Protein AF-A0A0G4FUE5-F1 (afdb_monomer)

Mean predicted aligned error: 7.8 Å

Solvent-accessible surface area (backbone atoms only — not comparable to full-atom values): 6594 Å² total; per-residue (Å²): 110,71,65,61,54,50,49,45,53,50,20,60,74,69,77,43,82,70,54,63,92,77,33,69,71,50,48,51,53,52,52,54,50,52,55,46,64,69,45,47,60,56,51,49,52,49,53,50,48,24,49,74,70,68,47,37,86,41,69,64,51,40,52,36,54,52,48,36,54,50,32,51,54,48,38,54,52,48,41,73,73,72,50,78,66,90,89,52,84,50,64,73,56,47,64,31,53,55,59,38,53,52,29,54,50,53,44,46,66,61,40,56,75,71,76,110

Foldseek 3Di:
DVVVVVQCVVCVVVVHDRDLVPDLVSVLVVVLVVVCVVCVVLLVVLCVLCVVLVNCPPPLNVVLSVLLVVLNVQLNVCCVPVNDDPPDDPVSNCVSVVVNVVSSVSSCVVNVVSVD

InterPro domains:
  IPR001129 Membrane-associated, eicosanoid/glutathione metabolism (MAPEG) protein [PF01124] (15-82)
  IPR023352 Membrane associated eicosanoid/glutathione metabolism-like domain superfamily [G3DSA:1.20.120.550] (1-116)
  IPR023352 Membrane associated eicosanoid/glutathione metabolism-like domain superfamily [SSF161084] (20-112)

Secondary structure (DSSP, 8-state):
-HHHHHHHHHHHHTT----GGG-HHHHHHHHHHHHHHHHHHHHHHHHHHHHHTT-TTSHHHHHHHHHHHHHHHHHHHHHHHH---SSS--HHHHHHHHHHHHHHHHHHHHHGGGT-

Organism: NCBI:txid1169474

Radius of gyration: 18.61 Å; Cα contacts (8 Å, |Δi|>4): 80; chains: 1; bounding box: 48×21×46 Å

pLDDT: mean 82.63, std 10.39, range [53.47, 95.06]

Nearest PDB structures (foldseek):
  7p5c-assembly1_B  TM=4.586E-01  e=9.986E+00  Homo sapiens

Sequence (116 aa):
MRTKRKGLAKAKKEGKEFNRYTSSEMFIADRLNSKFLEWSPIFLGLLWSLAAVGRLHQLFPLCTAWTYVGLRALYIFLILRYGVQTDEMNKGLWLSTFPEYICILGMTLFVLPSLL

Structure (mmCIF, N/CA/C/O backbone):
data_AF-A0A0G4FUE5-F1
#
_entry.id   AF-A0A0G4FUE5-F1
#
loop_
_atom_site.group_PDB
_atom_site.id
_atom_site.type_symbol
_atom_site.label_atom_id
_atom_site.label_alt_id
_atom_site.label_comp_id
_atom_site.label_asym_id
_atom_site.label_entity_id
_atom_site.label_seq_id
_atom_site.pdbx_PDB_ins_code
_atom_site.Cartn_x
_atom_site.Cartn_y
_atom_site.Cartn_z
_atom_site.occupancy
_atom_site.B_iso_or_equiv
_atom_site.auth_seq_id
_atom_site.auth_comp_id
_atom_site.auth_asym_id
_atom_site.auth_atom_id
_atom_site.pdbx_PDB_model_num
ATOM 1 N N . MET A 1 1 ? -22.183 2.647 3.311 1.00 53.47 1 MET A N 1
ATOM 2 C CA . MET A 1 1 ? -23.526 3.026 3.836 1.00 53.47 1 MET A CA 1
ATOM 3 C C . MET A 1 1 ? -24.063 2.104 4.936 1.00 53.47 1 MET A C 1
ATOM 5 O O . MET A 1 1 ? -24.683 2.614 5.864 1.00 53.47 1 MET A O 1
ATOM 9 N N . ARG A 1 2 ? -23.855 0.777 4.872 1.00 61.75 2 ARG A N 1
ATOM 10 C CA . ARG A 1 2 ? -24.408 -0.181 5.856 1.00 61.75 2 ARG A CA 1
ATOM 11 C C . ARG A 1 2 ? -23.843 -0.008 7.280 1.00 61.75 2 ARG A C 1
ATOM 13 O O . ARG A 1 2 ? -24.618 -0.017 8.226 1.00 61.75 2 ARG A O 1
ATOM 20 N N . THR A 1 3 ? -22.540 0.239 7.423 1.00 64.88 3 THR A N 1
ATOM 21 C CA . THR A 1 3 ? -21.848 0.512 8.704 1.00 64.88 3 THR A CA 1
ATOM 22 C C . THR A 1 3 ? -22.291 1.826 9.348 1.00 64.88 3 THR A C 1
ATOM 24 O O . THR A 1 3 ? -22.697 1.827 10.502 1.00 64.88 3 THR A O 1
ATOM 27 N N . LYS A 1 4 ? -22.376 2.930 8.588 1.00 65.62 4 LYS A N 1
ATOM 28 C CA . LYS A 1 4 ? -22.946 4.204 9.083 1.00 65.62 4 LYS A CA 1
ATOM 29 C C . LYS A 1 4 ? -24.377 4.038 9.608 1.00 65.62 4 LYS A C 1
ATOM 31 O O . LYS A 1 4 ? -24.698 4.542 10.676 1.00 65.62 4 LYS A O 1
ATOM 36 N N . ARG A 1 5 ? -25.233 3.310 8.877 1.00 70.38 5 ARG A N 1
ATOM 37 C CA . ARG A 1 5 ? -26.616 3.034 9.306 1.00 70.38 5 ARG A CA 1
ATOM 38 C C . ARG A 1 5 ? -26.667 2.175 10.574 1.00 70.38 5 ARG A C 1
ATOM 40 O O . ARG A 1 5 ? -27.480 2.461 11.444 1.00 70.38 5 ARG A O 1
ATOM 47 N N . LYS A 1 6 ? -25.792 1.171 10.703 1.00 72.25 6 LYS A N 1
ATOM 48 C CA . LYS A 1 6 ? -25.660 0.360 11.926 1.00 72.25 6 LYS A CA 1
ATOM 49 C C . LYS A 1 6 ? -25.171 1.189 13.117 1.00 72.25 6 LYS A C 1
ATOM 51 O O . LYS A 1 6 ? -25.772 1.107 14.181 1.00 72.25 6 LYS A O 1
ATOM 56 N N . GLY A 1 7 ? -24.155 2.030 12.922 1.00 70.19 7 GLY A N 1
ATOM 57 C CA . GLY A 1 7 ? -23.634 2.936 13.949 1.00 70.19 7 GLY A CA 1
ATOM 58 C C . GLY A 1 7 ? -24.676 3.946 14.431 1.00 70.19 7 GLY A C 1
ATOM 59 O O . GLY A 1 7 ? -24.873 4.094 15.632 1.00 70.19 7 GLY A O 1
ATOM 60 N N . LEU A 1 8 ? -25.422 4.560 13.506 1.00 71.62 8 LEU A N 1
ATOM 61 C CA . LEU A 1 8 ? -26.543 5.453 13.828 1.00 71.62 8 LEU A CA 1
ATOM 62 C C . LEU A 1 8 ? -27.669 4.727 14.577 1.00 71.62 8 LEU A C 1
ATOM 64 O O . LEU A 1 8 ? -28.213 5.266 15.534 1.00 71.62 8 LEU A O 1
ATOM 68 N N . ALA A 1 9 ? -28.009 3.499 14.173 1.00 75.12 9 ALA A N 1
ATOM 69 C CA . ALA A 1 9 ? -29.022 2.699 14.857 1.00 75.12 9 ALA A CA 1
ATOM 70 C C . ALA A 1 9 ? -28.586 2.293 16.276 1.00 75.12 9 ALA A C 1
ATOM 72 O O . ALA A 1 9 ? -29.417 2.275 17.182 1.00 75.12 9 ALA A O 1
ATOM 73 N N . LYS A 1 10 ? -27.295 1.999 16.480 1.00 74.44 10 LYS A N 1
ATOM 74 C CA . LYS A 1 10 ? -26.723 1.683 17.795 1.00 74.44 10 LYS A CA 1
ATOM 75 C C . LYS A 1 10 ? -26.697 2.914 18.706 1.00 74.44 10 LYS A C 1
ATOM 77 O O . LYS A 1 10 ? -27.219 2.847 19.811 1.00 74.44 10 LYS A O 1
ATOM 82 N N . ALA A 1 11 ? -26.212 4.050 18.208 1.00 71.44 11 ALA A N 1
ATOM 83 C CA . ALA A 1 11 ? -26.200 5.314 18.945 1.00 71.44 11 ALA A CA 1
ATOM 84 C C . ALA A 1 11 ? -27.621 5.765 19.341 1.00 71.44 11 ALA A C 1
ATOM 86 O O . ALA A 1 11 ? -27.863 6.119 20.492 1.00 71.44 11 ALA A O 1
ATOM 87 N N . LYS A 1 12 ? -28.594 5.619 18.426 1.00 77.38 12 LYS A N 1
ATOM 88 C CA . LYS A 1 12 ? -30.015 5.890 18.696 1.00 77.38 12 LYS A CA 1
ATOM 89 C C . LYS A 1 12 ? -30.610 4.968 19.769 1.00 77.38 12 LYS A C 1
ATOM 91 O O . LYS A 1 12 ? -31.430 5.428 20.553 1.00 77.38 12 LYS A O 1
ATOM 96 N N . LYS A 1 13 ? -30.209 3.690 19.824 1.00 78.62 13 LYS A N 1
ATOM 97 C CA . LYS A 1 13 ? -30.617 2.761 20.898 1.00 78.62 13 LYS A CA 1
ATOM 98 C C . LYS A 1 13 ? -29.998 3.111 22.251 1.00 78.62 13 LYS A C 1
ATOM 100 O O . LYS A 1 13 ? -30.628 2.882 23.272 1.00 78.62 13 LYS A O 1
ATOM 105 N N . GLU A 1 14 ? -28.786 3.656 22.253 1.00 77.94 14 GLU A N 1
ATOM 106 C CA . GLU A 1 14 ? -28.057 4.050 23.465 1.00 77.94 14 GLU A CA 1
ATOM 107 C C . GLU A 1 14 ? -28.374 5.488 23.920 1.00 77.94 14 GLU A C 1
ATOM 109 O O . GLU A 1 14 ? -27.819 5.944 24.916 1.00 77.94 14 GLU A O 1
ATOM 114 N N . GLY A 1 15 ? -29.247 6.212 23.203 1.00 73.50 15 GLY A N 1
ATOM 115 C CA . GLY A 1 15 ? -29.610 7.601 23.512 1.00 73.50 15 GLY A CA 1
ATOM 116 C C . GLY A 1 15 ? -28.465 8.604 23.336 1.00 73.50 15 GLY A C 1
ATOM 117 O O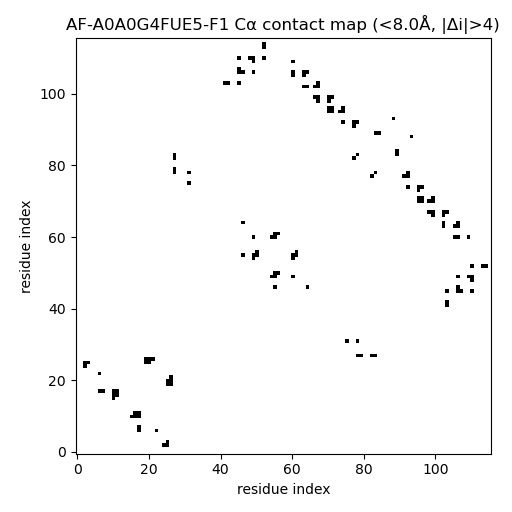 . GLY A 1 15 ? -28.530 9.708 23.866 1.00 73.50 15 GLY A O 1
ATOM 118 N N . LYS A 1 16 ? -27.404 8.224 22.616 1.00 74.94 16 LYS A N 1
ATOM 119 C CA . LYS A 1 16 ? -26.207 9.044 22.395 1.00 74.94 16 LYS A CA 1
ATOM 120 C C . LYS A 1 16 ? -26.165 9.554 20.961 1.00 74.94 16 LYS A C 1
ATOM 122 O O . LYS A 1 16 ? -26.627 8.887 20.034 1.00 74.94 16 LYS A O 1
ATOM 127 N N . GLU A 1 17 ? -25.556 10.716 20.757 1.00 74.62 17 GLU A N 1
ATOM 128 C CA . GLU A 1 17 ? -25.234 11.174 19.409 1.00 74.62 17 GLU A CA 1
ATOM 129 C C . GLU A 1 17 ? -24.147 10.292 18.787 1.00 74.62 17 GLU A C 1
ATOM 131 O O . GLU A 1 17 ? -23.181 9.881 19.437 1.00 74.62 17 GLU A O 1
ATOM 136 N N . PHE A 1 18 ? -24.311 9.967 17.505 1.00 71.88 18 PHE A N 1
ATOM 137 C CA . PHE A 1 18 ? -23.323 9.180 16.780 1.00 71.88 18 PHE A CA 1
ATOM 138 C C . PHE A 1 18 ? -22.077 10.027 16.518 1.00 71.88 18 PHE A C 1
ATOM 140 O O . PHE A 1 18 ? -22.073 10.879 15.629 1.00 71.88 18 PHE A O 1
ATOM 147 N N . ASN A 1 19 ? -20.997 9.742 17.238 1.00 74.31 19 ASN A N 1
ATOM 148 C CA . ASN A 1 19 ? -19.693 10.313 16.945 1.00 74.31 19 ASN A CA 1
ATOM 149 C C . ASN A 1 19 ? -18.888 9.349 16.053 1.00 74.31 19 ASN A C 1
ATOM 151 O O . ASN A 1 19 ? -18.580 8.217 16.428 1.00 74.31 19 ASN A O 1
ATOM 155 N N . ARG A 1 20 ? -18.554 9.806 14.839 1.00 69.00 20 ARG A N 1
ATOM 156 C CA . ARG A 1 20 ? -17.772 9.038 13.855 1.00 69.00 20 ARG A CA 1
ATOM 157 C C . ARG A 1 20 ? -16.390 8.669 14.392 1.00 69.00 20 ARG A C 1
ATOM 159 O O . ARG A 1 20 ? -15.932 7.561 14.140 1.00 69.00 20 ARG A O 1
ATOM 166 N N . TYR A 1 21 ? -15.756 9.581 15.122 1.00 68.06 21 TYR A N 1
ATOM 167 C CA . TYR A 1 21 ? -14.362 9.458 15.549 1.00 68.06 21 TYR A CA 1
ATOM 168 C C . TYR A 1 21 ? -14.174 8.534 16.754 1.00 68.06 21 TYR A C 1
ATOM 170 O O . TYR A 1 21 ? -13.060 8.106 17.023 1.00 68.06 21 TYR A O 1
ATOM 178 N N . THR A 1 22 ? -15.256 8.178 17.449 1.00 69.06 22 THR A N 1
ATOM 179 C CA . THR A 1 22 ? -15.235 7.197 18.547 1.00 69.06 22 THR A CA 1
ATOM 180 C C . THR A 1 22 ? -15.750 5.820 18.119 1.00 69.06 22 THR A C 1
ATOM 182 O O . THR A 1 22 ? -15.714 4.869 18.898 1.00 69.06 22 THR A O 1
ATOM 185 N N . SER A 1 23 ? -16.226 5.678 16.877 1.00 71.62 23 SER A N 1
ATOM 186 C CA . SER A 1 23 ? -16.717 4.409 16.341 1.00 71.62 23 SER A CA 1
ATOM 187 C C . SER A 1 23 ? -15.566 3.583 15.759 1.00 71.62 23 SER A C 1
ATOM 189 O O . SER A 1 23 ? -14.980 3.948 14.742 1.00 71.62 23 SER A O 1
ATOM 191 N N . SER A 1 24 ? -15.290 2.423 16.360 1.00 72.75 24 SER A N 1
ATOM 192 C CA . SER A 1 24 ? -14.240 1.493 15.911 1.00 72.75 24 SER A CA 1
ATOM 193 C C . SER A 1 24 ? -14.413 1.031 14.456 1.00 72.75 24 SER A C 1
ATOM 195 O O . SER A 1 24 ? -13.438 0.928 13.715 1.00 72.75 24 SER A O 1
ATOM 197 N N . GLU A 1 25 ? -15.654 0.816 14.009 1.00 73.38 25 GLU A N 1
ATOM 198 C CA . GLU A 1 25 ? -15.958 0.439 12.620 1.00 73.38 25 GLU A CA 1
ATOM 199 C C . GLU A 1 25 ? -15.625 1.560 11.621 1.00 73.38 25 GLU A C 1
ATOM 201 O O . GLU A 1 25 ? -15.122 1.293 10.529 1.00 73.38 25 GLU A O 1
ATOM 206 N N . MET A 1 26 ? -15.909 2.818 11.983 1.00 79.00 26 MET A N 1
ATOM 207 C CA . MET A 1 26 ? -15.563 3.981 11.156 1.00 79.00 26 MET A CA 1
ATOM 208 C C . MET A 1 26 ? -14.058 4.206 11.133 1.00 79.00 26 MET A C 1
ATOM 210 O O . MET A 1 26 ? -13.511 4.473 10.070 1.00 79.00 26 MET A O 1
ATOM 214 N N . PHE A 1 27 ? -13.387 4.032 12.272 1.00 81.12 27 PHE A N 1
ATOM 215 C CA . PHE A 1 27 ? -11.939 4.169 12.374 1.00 81.12 27 PHE A CA 1
ATOM 216 C C . PHE A 1 27 ? -11.198 3.205 11.436 1.00 81.12 27 PHE A C 1
ATOM 218 O O . PHE A 1 27 ? -10.286 3.612 10.719 1.00 81.12 27 PHE A O 1
ATOM 225 N N . ILE A 1 28 ? -11.638 1.943 11.367 1.00 82.69 28 ILE A N 1
ATOM 226 C CA . ILE A 1 28 ? -11.098 0.948 10.429 1.00 82.69 28 ILE A CA 1
ATOM 227 C C . ILE A 1 28 ? -11.293 1.395 8.972 1.00 82.69 28 ILE A C 1
ATOM 229 O O . ILE A 1 28 ? -10.351 1.358 8.179 1.00 82.69 28 ILE A O 1
ATOM 233 N N . ALA A 1 29 ? -12.504 1.831 8.616 1.00 82.69 29 ALA A N 1
ATOM 234 C CA . ALA A 1 29 ? -12.814 2.269 7.257 1.00 82.69 29 ALA A CA 1
ATOM 235 C C . ALA A 1 29 ? -12.012 3.517 6.850 1.00 82.69 29 ALA A C 1
ATOM 237 O O . ALA A 1 29 ? -11.484 3.578 5.740 1.00 82.69 29 ALA A O 1
ATOM 238 N N . ASP A 1 30 ? -11.883 4.484 7.757 1.00 85.12 30 ASP A N 1
ATOM 239 C CA . ASP A 1 30 ? -11.129 5.716 7.534 1.00 85.12 30 ASP A CA 1
ATOM 240 C C . ASP A 1 30 ? -9.629 5.419 7.388 1.00 85.12 30 ASP A C 1
ATOM 242 O O . ASP A 1 30 ? -8.980 5.959 6.491 1.00 85.12 30 ASP A O 1
ATOM 246 N N . ARG A 1 31 ? -9.086 4.478 8.175 1.00 84.69 31 ARG A N 1
ATOM 247 C CA . ARG A 1 31 ? -7.690 4.028 8.055 1.00 84.69 31 ARG A CA 1
ATOM 248 C C . ARG A 1 31 ? -7.407 3.362 6.709 1.00 84.69 31 ARG A C 1
ATOM 250 O O . ARG A 1 31 ? -6.395 3.677 6.082 1.00 84.69 31 ARG A O 1
ATOM 257 N N . LEU A 1 32 ? -8.293 2.470 6.260 1.00 87.56 32 LEU A N 1
ATOM 258 C CA . LEU A 1 32 ? -8.182 1.811 4.954 1.00 87.56 32 LEU A CA 1
ATOM 259 C C . LEU A 1 32 ? -8.213 2.830 3.812 1.00 87.56 32 LEU A C 1
ATOM 261 O O . LEU A 1 32 ? -7.359 2.782 2.928 1.00 87.56 32 LEU A O 1
ATOM 265 N N . ASN A 1 33 ? -9.151 3.779 3.860 1.00 88.38 33 ASN A N 1
ATOM 266 C CA . ASN A 1 33 ? -9.259 4.824 2.846 1.00 88.38 33 ASN A CA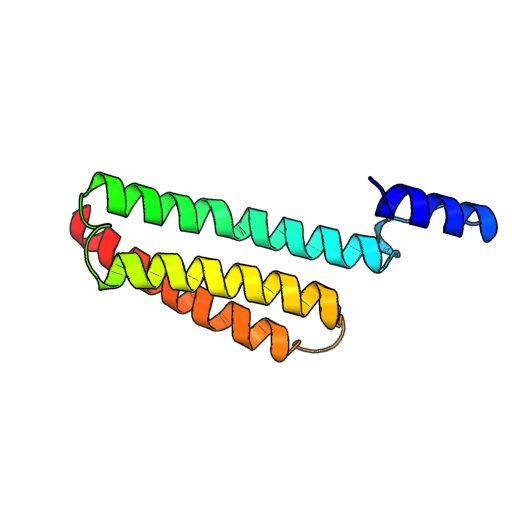 1
ATOM 267 C C . ASN A 1 33 ? -8.044 5.755 2.832 1.00 88.38 33 ASN A C 1
ATOM 269 O O . ASN A 1 33 ? -7.531 6.036 1.753 1.00 88.38 33 ASN A O 1
ATOM 273 N N . SER A 1 34 ? -7.559 6.202 3.996 1.00 87.31 34 SER A N 1
ATOM 274 C CA . SER A 1 34 ? -6.356 7.047 4.073 1.00 87.31 34 SER A CA 1
ATOM 275 C C . SER A 1 34 ? -5.167 6.345 3.430 1.00 87.31 34 SER A C 1
ATOM 277 O O . SER A 1 34 ? -4.508 6.904 2.559 1.00 87.31 34 SER A O 1
ATOM 279 N N . LYS A 1 35 ? -4.946 5.068 3.770 1.00 86.31 35 LYS A N 1
ATOM 280 C CA . LYS A 1 35 ? -3.844 4.291 3.195 1.00 86.31 35 LYS A CA 1
ATOM 281 C C . LYS A 1 35 ? -3.988 4.055 1.701 1.00 86.31 35 LYS A C 1
ATOM 283 O O . LYS A 1 35 ? -2.997 4.129 0.980 1.00 86.31 35 LYS A O 1
ATOM 288 N N . PHE A 1 36 ? -5.200 3.809 1.219 1.00 88.56 36 PHE A N 1
ATOM 289 C CA . PHE A 1 36 ? -5.436 3.699 -0.212 1.00 88.56 36 PHE A CA 1
ATOM 290 C C . PHE A 1 36 ? -5.127 5.018 -0.933 1.00 88.56 36 PHE A C 1
ATOM 292 O O . PHE A 1 36 ? -4.409 5.008 -1.929 1.00 88.56 36 PHE A O 1
ATOM 299 N N . LEU A 1 37 ? -5.610 6.152 -0.422 1.00 90.69 37 LEU A N 1
ATOM 300 C CA . LEU A 1 37 ? -5.417 7.464 -1.048 1.00 90.69 37 LEU A CA 1
ATOM 301 C C . LEU A 1 37 ? -3.965 7.951 -1.003 1.00 90.69 37 LEU A C 1
ATOM 303 O O . LEU A 1 37 ? -3.516 8.565 -1.963 1.00 90.69 37 LEU A O 1
ATOM 307 N N . GLU A 1 38 ? -3.225 7.652 0.066 1.00 89.62 38 GLU A N 1
ATOM 308 C CA . GLU A 1 38 ? -1.800 7.991 0.182 1.00 89.62 38 GLU A CA 1
ATOM 309 C C . GLU A 1 38 ? -0.962 7.296 -0.899 1.00 89.62 38 GLU A C 1
ATOM 311 O O . GLU A 1 38 ? -0.096 7.910 -1.518 1.00 89.62 38 GLU A O 1
ATOM 316 N N . TRP A 1 39 ? -1.217 6.008 -1.139 1.00 90.31 39 TRP A N 1
ATOM 317 C CA . TRP A 1 39 ? -0.292 5.175 -1.908 1.00 90.31 39 TRP A CA 1
ATOM 318 C C . TRP A 1 39 ? -0.759 4.831 -3.319 1.00 90.31 39 TRP A C 1
ATOM 320 O O . TRP A 1 39 ? 0.065 4.463 -4.157 1.00 90.31 39 TRP A O 1
ATOM 330 N N . SER A 1 40 ? -2.054 4.953 -3.617 1.00 90.62 40 SER A N 1
ATOM 331 C CA . SER A 1 40 ? -2.569 4.690 -4.967 1.00 90.62 40 SER A CA 1
ATOM 332 C C . SER A 1 40 ? -1.993 5.638 -6.019 1.00 90.62 40 SER A C 1
ATOM 334 O O . SER A 1 40 ? -1.571 5.131 -7.055 1.00 90.62 40 SER A O 1
ATOM 336 N N . PRO A 1 41 ? -1.894 6.965 -5.792 1.00 93.62 41 PRO A N 1
ATOM 337 C CA . PRO A 1 41 ? -1.304 7.869 -6.779 1.00 93.62 41 PRO A CA 1
ATOM 338 C C . PRO A 1 41 ? 0.161 7.536 -7.071 1.00 93.62 41 PRO A C 1
ATOM 340 O O . PRO A 1 41 ? 0.566 7.537 -8.229 1.00 93.62 41 PRO A O 1
ATOM 343 N N . ILE A 1 42 ? 0.935 7.187 -6.037 1.00 93.31 42 ILE A N 1
ATOM 344 C CA . ILE A 1 42 ? 2.352 6.821 -6.167 1.00 93.31 42 ILE A CA 1
ATOM 345 C C . ILE A 1 42 ? 2.489 5.544 -7.000 1.00 93.31 42 ILE A C 1
ATOM 347 O O . ILE A 1 42 ? 3.210 5.519 -7.996 1.00 93.31 42 ILE A O 1
ATOM 351 N N . PHE A 1 43 ? 1.761 4.489 -6.626 1.00 9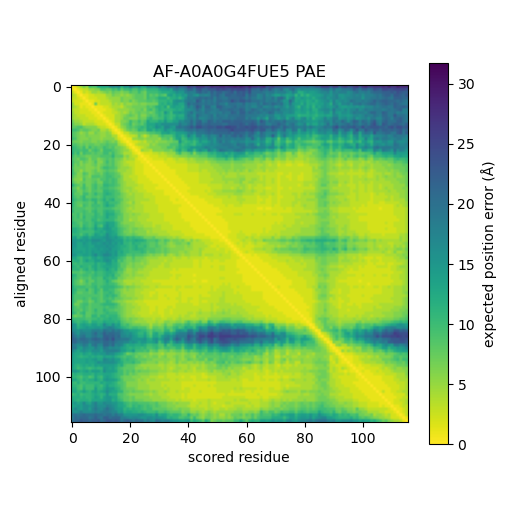4.62 43 PHE A N 1
ATOM 352 C CA . PHE A 1 43 ? 1.797 3.217 -7.341 1.00 94.62 43 PHE A CA 1
ATOM 353 C C . PHE A 1 43 ? 1.331 3.355 -8.792 1.00 94.62 43 PHE A C 1
ATOM 355 O O . PHE A 1 43 ? 2.020 2.901 -9.702 1.00 94.62 43 PHE A O 1
ATOM 362 N N . LEU A 1 44 ? 0.180 3.996 -9.018 1.00 95.06 44 LEU A N 1
ATOM 363 C CA . LEU A 1 44 ? -0.368 4.183 -10.360 1.00 95.06 44 LEU A CA 1
ATOM 364 C C . LEU A 1 44 ? 0.558 5.054 -11.210 1.00 95.06 44 LEU A C 1
ATOM 366 O O . LEU A 1 44 ? 0.798 4.717 -12.363 1.00 95.06 44 LEU A O 1
ATOM 370 N N . GLY A 1 45 ? 1.130 6.122 -10.648 1.00 94.44 45 GLY A N 1
ATOM 371 C CA . GLY A 1 45 ? 2.097 6.969 -11.345 1.00 94.44 45 GLY A CA 1
ATOM 372 C C . GLY A 1 45 ? 3.329 6.191 -11.812 1.00 94.44 45 GLY A C 1
ATOM 373 O O . GLY A 1 45 ? 3.734 6.319 -12.967 1.00 94.44 45 GLY A O 1
ATOM 374 N N . LEU A 1 46 ? 3.878 5.319 -10.960 1.00 94.06 46 LEU A N 1
ATOM 375 C CA . LEU A 1 46 ? 5.001 4.447 -11.320 1.00 94.06 46 LEU A CA 1
ATOM 376 C C . LEU A 1 46 ? 4.605 3.386 -12.352 1.00 94.06 46 LEU A C 1
ATOM 378 O O . LEU A 1 46 ? 5.334 3.163 -13.316 1.00 94.06 46 LEU A O 1
ATOM 382 N N . LEU A 1 47 ? 3.444 2.751 -12.1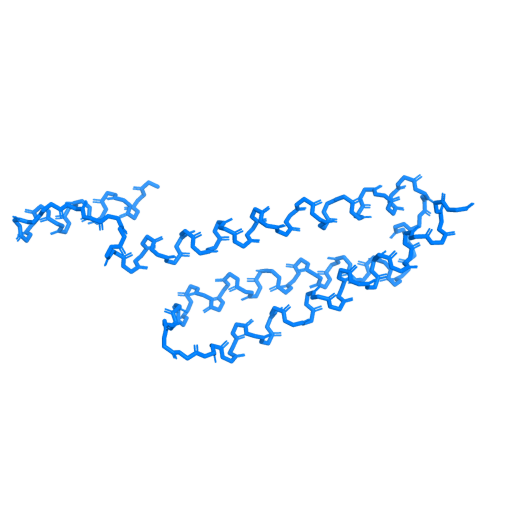80 1.00 94.38 47 LEU A N 1
ATOM 383 C CA . LEU A 1 47 ? 2.934 1.729 -13.093 1.00 94.38 47 LEU A CA 1
ATOM 384 C C . LEU A 1 47 ? 2.721 2.292 -14.505 1.00 94.38 47 LEU A C 1
ATOM 386 O O . LEU A 1 47 ? 3.167 1.693 -15.483 1.00 94.38 47 LEU A O 1
ATOM 390 N N . TRP A 1 48 ? 2.084 3.460 -14.609 1.00 94.88 48 TRP A N 1
ATOM 391 C CA . TRP A 1 48 ? 1.863 4.136 -15.885 1.00 94.88 48 TRP A CA 1
ATOM 392 C C . TRP A 1 48 ? 3.164 4.652 -16.494 1.00 94.88 48 TRP A C 1
ATOM 394 O O . TRP A 1 48 ? 3.341 4.529 -17.701 1.00 94.88 48 TRP A O 1
ATOM 404 N N . SER A 1 49 ? 4.109 5.139 -15.684 1.00 93.75 49 SER A N 1
ATOM 405 C CA . SER A 1 49 ? 5.449 5.501 -16.169 1.00 93.75 49 SER A CA 1
ATOM 406 C C . SER A 1 49 ? 6.181 4.295 -16.773 1.00 93.75 49 SER A C 1
ATOM 408 O O . SER A 1 49 ? 6.723 4.383 -17.871 1.00 93.75 49 SER A O 1
ATOM 410 N N . LEU A 1 50 ? 6.138 3.132 -16.113 1.00 91.44 50 LEU A N 1
ATOM 411 C CA . LEU A 1 50 ? 6.708 1.887 -16.647 1.00 91.44 50 LEU A CA 1
ATOM 412 C C . LEU A 1 50 ? 6.022 1.435 -17.939 1.00 91.44 50 LEU A C 1
ATOM 414 O O .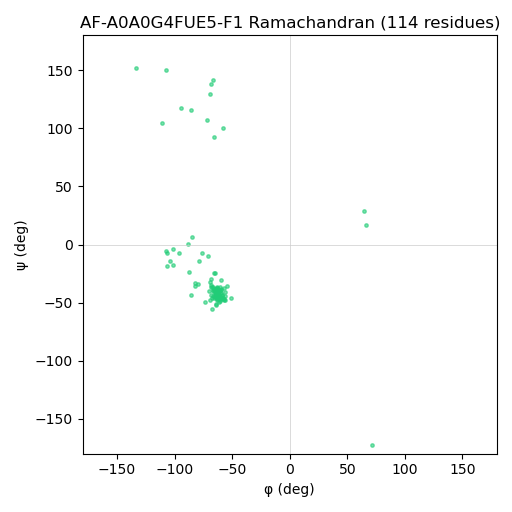 LEU A 1 50 ? 6.686 0.899 -18.828 1.00 91.44 50 LEU A O 1
ATOM 418 N N . ALA A 1 51 ? 4.705 1.623 -18.040 1.00 91.38 51 ALA A N 1
ATOM 419 C CA . ALA A 1 51 ? 3.955 1.326 -19.254 1.00 91.38 51 ALA A CA 1
ATOM 420 C C . ALA A 1 51 ? 4.349 2.271 -20.400 1.00 91.38 51 ALA A C 1
ATOM 422 O O . ALA A 1 51 ? 4.599 1.804 -21.508 1.00 91.38 51 ALA A O 1
ATOM 423 N N . ALA A 1 52 ? 4.468 3.571 -20.119 1.00 92.00 52 ALA A N 1
ATOM 424 C CA . ALA A 1 52 ? 4.810 4.601 -21.097 1.00 92.00 52 ALA A CA 1
ATOM 425 C C . ALA A 1 52 ? 6.214 4.411 -21.687 1.00 92.00 52 ALA A C 1
ATOM 427 O O . ALA A 1 52 ? 6.395 4.557 -22.891 1.00 92.00 52 ALA A O 1
ATOM 428 N N . VAL A 1 53 ? 7.190 4.013 -20.866 1.00 89.94 53 VAL A N 1
ATOM 429 C CA . VAL A 1 53 ? 8.560 3.718 -21.330 1.00 89.94 53 VAL A CA 1
ATOM 430 C C . VAL A 1 53 ? 8.699 2.274 -21.846 1.00 89.94 53 VAL A C 1
ATOM 432 O O . VAL A 1 53 ? 9.793 1.801 -22.145 1.00 89.94 53 VAL A O 1
ATOM 435 N N . GLY A 1 54 ? 7.591 1.532 -21.947 1.00 87.50 54 GLY A N 1
ATOM 436 C CA . GLY A 1 54 ? 7.576 0.185 -22.507 1.00 87.50 54 GLY A CA 1
ATOM 437 C C . GLY A 1 54 ? 8.382 -0.829 -21.695 1.00 87.50 54 GLY A C 1
ATOM 438 O O . GLY A 1 54 ? 8.895 -1.776 -22.267 1.00 87.50 54 GLY A O 1
ATOM 439 N N . ARG A 1 55 ? 8.522 -0.662 -20.375 1.00 85.94 55 ARG A N 1
ATOM 440 C CA . ARG A 1 55 ? 9.259 -1.601 -19.501 1.00 85.94 55 ARG A CA 1
ATOM 441 C C . ARG A 1 55 ? 8.364 -2.436 -18.597 1.00 85.94 55 ARG A C 1
ATOM 443 O O . ARG A 1 55 ? 8.848 -3.350 -17.936 1.00 85.94 55 ARG A O 1
ATOM 450 N N . LEU A 1 56 ? 7.058 -2.175 -18.589 1.00 87.88 56 LEU A N 1
ATOM 451 C CA . LEU A 1 56 ? 6.110 -2.902 -17.742 1.00 87.88 56 LEU A CA 1
ATOM 452 C C . LEU A 1 56 ? 6.081 -4.416 -18.014 1.00 87.88 56 LEU A C 1
ATOM 454 O O . LEU A 1 56 ? 5.837 -5.191 -17.098 1.00 87.88 56 LEU A O 1
ATOM 458 N N . HIS A 1 57 ? 6.345 -4.841 -19.252 1.00 88.19 57 HIS A N 1
ATOM 459 C CA . HIS A 1 57 ? 6.344 -6.257 -19.633 1.00 88.19 57 HIS A CA 1
ATOM 460 C C . HIS A 1 57 ? 7.589 -7.024 -19.159 1.00 88.19 57 HIS A C 1
ATOM 462 O O . HIS A 1 57 ? 7.649 -8.244 -19.300 1.00 88.19 57 HIS A O 1
ATOM 468 N N . GLN A 1 58 ? 8.594 -6.335 -18.609 1.00 89.00 58 GLN A N 1
ATOM 469 C CA . GLN A 1 58 ? 9.742 -7.000 -18.010 1.00 89.00 58 GLN A CA 1
ATOM 470 C C . GLN A 1 58 ? 9.298 -7.775 -16.761 1.00 89.00 58 GLN A C 1
ATOM 472 O O . GLN A 1 58 ? 8.482 -7.300 -15.969 1.00 89.00 58 GLN A O 1
ATOM 477 N N . LEU A 1 59 ? 9.878 -8.963 -16.570 1.00 89.00 59 LEU A N 1
ATOM 478 C CA . LEU A 1 59 ? 9.542 -9.882 -15.477 1.00 89.00 59 LEU A CA 1
ATOM 479 C C . LEU A 1 59 ? 9.571 -9.195 -14.106 1.00 89.00 59 LEU A C 1
ATOM 481 O O . LEU A 1 59 ? 8.634 -9.333 -13.326 1.00 89.00 59 LEU A O 1
ATOM 485 N N . PHE A 1 60 ? 10.618 -8.417 -13.823 1.00 89.81 60 PHE A N 1
ATOM 486 C CA . PHE A 1 60 ? 10.781 -7.788 -12.514 1.00 89.81 60 PHE A CA 1
ATOM 487 C C . PHE A 1 60 ? 9.723 -6.700 -12.220 1.00 89.81 60 PHE A C 1
ATOM 489 O O . PHE A 1 60 ? 9.021 -6.841 -11.214 1.00 89.81 60 PHE A O 1
ATOM 496 N N . PRO A 1 61 ? 9.526 -5.657 -13.057 1.00 88.56 61 PRO A N 1
ATOM 497 C CA . PRO A 1 61 ? 8.457 -4.672 -12.864 1.00 88.56 61 PRO A CA 1
ATOM 498 C C . PRO A 1 61 ? 7.059 -5.287 -12.782 1.00 88.56 61 PRO A C 1
ATOM 500 O O . PRO A 1 61 ? 6.267 -4.895 -11.924 1.00 88.56 61 PRO A O 1
ATOM 503 N N . LEU A 1 62 ? 6.773 -6.279 -13.629 1.00 91.75 62 LEU A N 1
ATOM 504 C CA . LEU A 1 62 ? 5.484 -6.960 -13.651 1.00 91.75 62 LEU A CA 1
ATOM 505 C C . LEU A 1 62 ? 5.222 -7.715 -12.341 1.00 91.75 62 LEU A C 1
ATOM 507 O O . LEU A 1 62 ? 4.181 -7.521 -11.712 1.00 91.75 62 LEU A O 1
ATOM 511 N N . CYS A 1 63 ? 6.179 -8.537 -11.899 1.00 93.31 63 CYS A N 1
ATOM 512 C CA . C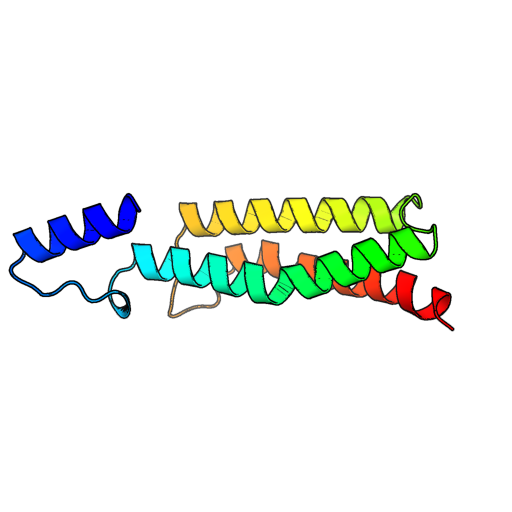YS A 1 63 ? 6.081 -9.263 -10.633 1.00 93.31 63 CYS A CA 1
ATOM 513 C C . CYS A 1 63 ? 5.969 -8.303 -9.447 1.00 93.31 63 CYS A C 1
ATOM 515 O O . CYS A 1 63 ? 5.174 -8.540 -8.538 1.00 93.31 63 CYS A O 1
ATOM 517 N N . THR A 1 64 ? 6.719 -7.201 -9.465 1.00 92.19 64 THR A N 1
ATOM 518 C CA . THR A 1 64 ? 6.705 -6.195 -8.394 1.00 92.19 64 TH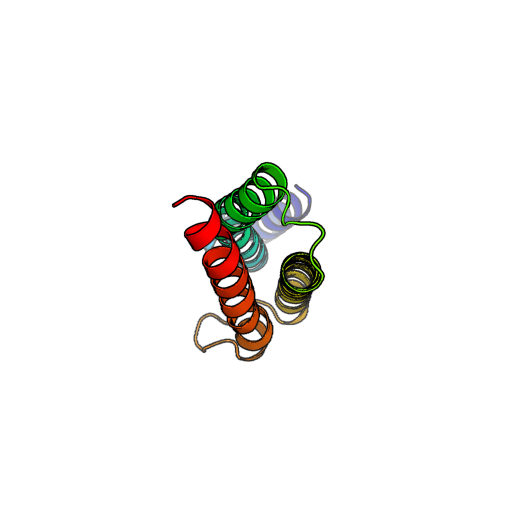R A CA 1
ATOM 519 C C . THR A 1 64 ? 5.348 -5.497 -8.295 1.00 92.19 64 THR A C 1
ATOM 521 O O . THR A 1 64 ? 4.810 -5.343 -7.198 1.00 92.19 64 THR A O 1
ATOM 524 N N . ALA A 1 65 ? 4.744 -5.144 -9.434 1.00 93.19 65 ALA A N 1
ATOM 525 C CA . ALA A 1 65 ? 3.418 -4.539 -9.477 1.00 93.19 65 ALA A CA 1
ATOM 526 C C . ALA A 1 65 ? 2.334 -5.483 -8.933 1.00 93.19 65 ALA A C 1
ATOM 528 O O . ALA A 1 65 ? 1.527 -5.085 -8.091 1.00 93.19 65 ALA A O 1
ATOM 529 N N . TRP A 1 66 ? 2.343 -6.750 -9.353 1.00 94.81 66 TRP A N 1
ATOM 530 C CA . TRP A 1 66 ? 1.402 -7.750 -8.841 1.00 94.81 66 TRP A CA 1
ATOM 531 C C . TRP A 1 66 ? 1.612 -8.062 -7.360 1.00 94.81 66 TRP A C 1
ATOM 533 O O . TRP A 1 66 ? 0.640 -8.191 -6.616 1.00 94.81 66 TRP A O 1
ATOM 543 N N . THR A 1 67 ? 2.867 -8.119 -6.912 1.00 94.38 67 THR A N 1
ATOM 544 C CA . THR A 1 67 ? 3.206 -8.314 -5.497 1.00 94.38 67 THR A CA 1
ATOM 545 C C . THR A 1 67 ? 2.657 -7.170 -4.650 1.00 94.38 67 THR A C 1
ATOM 547 O O . THR A 1 67 ? 2.012 -7.424 -3.635 1.00 94.38 67 THR A O 1
ATOM 550 N N . TYR A 1 68 ? 2.810 -5.919 -5.097 1.00 94.25 68 TYR A N 1
ATOM 551 C CA . TYR A 1 68 ? 2.227 -4.759 -4.422 1.00 94.25 68 TYR A CA 1
ATOM 552 C C . TYR A 1 68 ? 0.697 -4.865 -4.299 1.00 94.25 68 TYR A C 1
ATOM 554 O O . TYR A 1 68 ? 0.146 -4.653 -3.218 1.00 94.25 68 TYR A O 1
ATOM 562 N N . VAL A 1 69 ? -0.002 -5.249 -5.374 1.00 94.06 69 VAL A N 1
ATOM 563 C CA . VAL A 1 69 ? -1.466 -5.443 -5.347 1.00 94.06 69 VAL A CA 1
ATOM 564 C C . VAL A 1 69 ? -1.864 -6.560 -4.374 1.00 94.06 69 VAL A C 1
ATOM 566 O O . VAL A 1 69 ? -2.816 -6.401 -3.606 1.00 94.06 69 VAL A O 1
ATOM 569 N N . GLY A 1 70 ? -1.121 -7.668 -4.359 1.00 94.06 70 GLY A N 1
ATOM 570 C CA . GLY A 1 70 ? -1.346 -8.778 -3.432 1.00 94.06 70 GLY A CA 1
ATOM 571 C C . GLY A 1 70 ? -1.155 -8.374 -1.969 1.00 94.06 70 GLY A C 1
ATOM 572 O O . GLY A 1 70 ? -2.000 -8.679 -1.127 1.00 94.06 70 GLY A O 1
ATOM 573 N N . LEU A 1 71 ? -0.091 -7.626 -1.667 1.00 92.50 71 LEU A N 1
ATOM 574 C CA . LEU A 1 71 ? 0.176 -7.105 -0.324 1.00 92.50 71 LEU A CA 1
ATOM 575 C C . LEU A 1 71 ? -0.910 -6.126 0.138 1.00 92.50 71 LEU A C 1
ATOM 577 O O . LEU A 1 71 ? -1.345 -6.208 1.286 1.00 92.50 71 LEU A O 1
ATOM 581 N N . ARG A 1 72 ? -1.440 -5.294 -0.767 1.00 91.06 72 ARG A N 1
ATOM 582 C CA . ARG A 1 72 ? -2.576 -4.404 -0.482 1.00 91.06 72 ARG A CA 1
ATOM 583 C C . ARG A 1 72 ? -3.847 -5.173 -0.148 1.00 91.06 72 ARG A C 1
ATOM 585 O O . ARG A 1 72 ? -4.548 -4.826 0.804 1.00 91.06 72 ARG A O 1
ATOM 592 N N . ALA A 1 73 ? -4.146 -6.229 -0.901 1.00 91.25 73 ALA A N 1
ATOM 593 C CA . ALA A 1 73 ? -5.278 -7.100 -0.605 1.00 91.25 73 ALA A CA 1
ATOM 594 C C . ALA A 1 73 ? -5.105 -7.793 0.758 1.00 91.25 73 ALA A C 1
ATOM 596 O O . ALA A 1 73 ? -6.041 -7.829 1.562 1.00 91.25 73 ALA A O 1
ATOM 597 N N . LEU A 1 74 ? -3.890 -8.270 1.054 1.00 90.00 74 LEU A N 1
ATOM 598 C CA . LEU A 1 74 ? -3.545 -8.853 2.347 1.00 90.00 74 LEU A CA 1
ATOM 599 C C . LEU A 1 74 ? -3.700 -7.834 3.486 1.00 90.00 74 LEU A C 1
ATOM 601 O O . LEU A 1 74 ? -4.287 -8.165 4.511 1.00 90.00 74 LEU A O 1
ATOM 605 N N . TYR A 1 75 ? -3.256 -6.590 3.300 1.00 89.00 75 TYR A N 1
ATOM 606 C CA . TYR A 1 75 ? -3.414 -5.510 4.276 1.00 89.00 75 TYR A CA 1
ATOM 607 C C . TYR A 1 75 ? -4.887 -5.270 4.629 1.00 89.00 75 TYR A C 1
ATOM 609 O O . TYR A 1 75 ? -5.244 -5.209 5.808 1.00 89.00 75 TYR A O 1
ATOM 617 N N . ILE A 1 76 ? -5.761 -5.192 3.616 1.00 89.19 76 ILE A N 1
ATOM 618 C CA . ILE A 1 76 ? -7.211 -5.043 3.814 1.00 89.19 76 ILE A CA 1
ATOM 619 C C . ILE A 1 76 ? -7.753 -6.223 4.627 1.00 89.19 76 ILE A C 1
ATOM 621 O O . ILE A 1 76 ? -8.481 -6.021 5.599 1.00 89.19 76 ILE A O 1
ATOM 625 N N . PHE A 1 77 ? -7.374 -7.450 4.267 1.00 88.88 77 PHE A N 1
ATOM 626 C CA . PHE A 1 77 ? -7.810 -8.649 4.978 1.00 88.88 77 PHE A CA 1
ATOM 627 C C . PHE A 1 77 ? -7.358 -8.653 6.446 1.00 88.88 77 PHE A C 1
ATOM 629 O O . PHE A 1 77 ? -8.160 -8.925 7.341 1.00 88.88 77 PHE A O 1
ATOM 636 N N . LEU A 1 78 ? -6.096 -8.305 6.709 1.00 86.75 78 LEU A N 1
ATOM 637 C CA . LEU A 1 78 ? -5.534 -8.251 8.057 1.00 86.75 78 LEU A CA 1
ATOM 638 C C . LEU A 1 78 ? -6.223 -7.187 8.916 1.00 86.75 78 LEU A C 1
ATOM 640 O O . LEU A 1 78 ? -6.576 -7.477 10.058 1.00 86.75 78 LEU A O 1
ATOM 644 N N . ILE A 1 79 ? -6.493 -5.998 8.369 1.00 86.38 79 ILE A N 1
ATOM 645 C CA . ILE A 1 79 ? -7.246 -4.958 9.083 1.00 86.38 79 ILE A CA 1
ATOM 646 C C . ILE A 1 79 ? -8.667 -5.413 9.407 1.00 86.38 79 ILE A C 1
ATOM 648 O O . ILE A 1 79 ? -9.139 -5.195 10.521 1.00 86.38 79 ILE A O 1
ATOM 652 N N . LEU A 1 80 ? -9.367 -6.031 8.456 1.00 84.62 80 LEU A N 1
ATOM 653 C CA . LEU A 1 80 ? -10.746 -6.463 8.682 1.00 84.62 80 LEU A CA 1
ATOM 654 C C . LEU A 1 80 ? -10.833 -7.614 9.693 1.00 84.62 80 LEU A C 1
ATOM 656 O O . LEU A 1 80 ? -11.833 -7.718 10.400 1.00 84.62 80 LEU A O 1
ATOM 660 N N . ARG A 1 81 ? -9.800 -8.463 9.775 1.00 83.75 81 ARG A N 1
ATOM 661 C CA . ARG A 1 81 ? -9.765 -9.623 10.675 1.00 83.75 81 ARG A CA 1
ATOM 662 C C . ARG A 1 81 ? -9.272 -9.293 12.081 1.00 83.75 81 ARG A C 1
ATOM 664 O O . ARG A 1 81 ? -9.841 -9.794 13.045 1.00 83.75 81 ARG A O 1
ATOM 671 N N . TYR A 1 82 ? -8.213 -8.497 12.197 1.00 80.44 82 TYR A N 1
ATOM 672 C CA . TYR A 1 82 ? -7.536 -8.227 13.471 1.00 80.44 82 TYR A CA 1
ATOM 673 C C . TYR A 1 82 ? -7.805 -6.819 14.015 1.00 80.44 82 TYR A C 1
ATOM 675 O O . TYR A 1 82 ? -7.441 -6.517 15.149 1.00 80.44 82 TYR A O 1
ATOM 683 N N . GLY A 1 83 ? -8.466 -5.961 13.234 1.00 74.94 83 GLY A N 1
ATOM 684 C CA . GLY A 1 83 ? -8.707 -4.569 13.590 1.00 74.94 83 GLY A CA 1
ATOM 685 C C . GLY A 1 83 ? -7.441 -3.712 13.539 1.00 74.94 83 GLY A C 1
ATOM 686 O O . GLY A 1 83 ? -6.371 -4.128 13.087 1.00 74.94 83 GLY A O 1
ATOM 687 N N . VAL A 1 84 ? -7.577 -2.475 14.012 1.00 70.62 84 VAL A N 1
ATOM 688 C CA . VAL A 1 84 ? -6.467 -1.528 14.148 1.00 70.62 84 VAL A CA 1
ATOM 689 C C . VAL A 1 84 ? -6.217 -1.331 15.640 1.00 70.62 84 VAL A C 1
ATOM 691 O O . VAL A 1 84 ? -7.006 -0.672 16.309 1.00 70.62 84 VAL A O 1
ATOM 694 N N . GLN A 1 85 ? -5.147 -1.930 16.167 1.00 65.62 85 GLN A N 1
ATOM 695 C CA . GLN A 1 85 ? -4.663 -1.620 17.513 1.00 65.62 85 GLN A CA 1
ATOM 696 C C . GLN A 1 85 ? -4.083 -0.200 17.516 1.00 65.62 85 GLN A C 1
ATOM 698 O O . GLN A 1 85 ? -3.303 0.152 16.630 1.00 65.62 85 GLN A O 1
ATOM 703 N N . THR A 1 86 ? -4.521 0.623 18.467 1.00 58.03 86 THR A N 1
ATOM 704 C CA . THR A 1 86 ? -4.141 2.038 18.590 1.00 58.03 86 THR A CA 1
ATOM 705 C C . THR A 1 86 ? -2.871 2.258 19.409 1.00 58.03 86 THR A C 1
ATOM 707 O O . THR A 1 86 ? -2.213 3.268 19.188 1.00 58.03 86 THR A O 1
ATOM 710 N N . ASP A 1 87 ? -2.510 1.321 20.292 1.00 53.72 87 ASP A N 1
ATOM 711 C CA . ASP A 1 87 ? -1.418 1.500 21.266 1.00 53.72 87 ASP A CA 1
ATOM 712 C C . ASP A 1 87 ? -0.093 0.825 20.891 1.00 53.72 87 ASP A C 1
ATOM 714 O O . ASP A 1 87 ? 0.95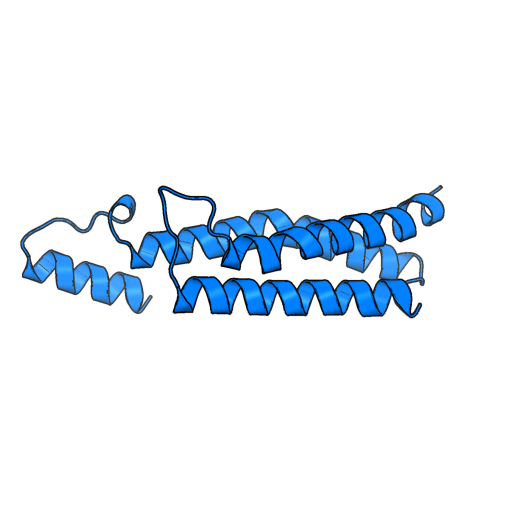2 1.197 21.416 1.00 53.72 87 ASP A O 1
ATOM 718 N N . GLU A 1 88 ? -0.086 -0.129 19.957 1.00 53.59 88 GLU A N 1
ATOM 719 C CA . GLU A 1 88 ? 1.136 -0.847 19.589 1.00 53.59 88 GLU A CA 1
ATOM 720 C C . GLU A 1 88 ? 1.320 -0.953 18.076 1.00 53.59 88 GLU A C 1
ATOM 722 O O . GLU A 1 88 ? 0.369 -0.982 17.288 1.00 53.59 88 GLU A O 1
ATOM 727 N N . MET A 1 89 ? 2.588 -1.029 17.661 1.00 58.22 89 MET A N 1
ATOM 728 C CA . MET A 1 89 ? 2.974 -1.323 16.287 1.00 58.22 89 MET A CA 1
ATOM 729 C C . MET A 1 89 ? 2.367 -2.670 15.884 1.00 58.22 89 MET A C 1
ATOM 731 O O . MET A 1 89 ? 2.882 -3.726 16.242 1.00 58.22 89 MET A O 1
ATOM 735 N N . ASN A 1 90 ? 1.257 -2.630 15.145 1.00 69.94 90 ASN A N 1
ATOM 736 C CA . ASN A 1 90 ? 0.516 -3.822 14.753 1.00 69.94 90 ASN A CA 1
ATOM 737 C C . ASN A 1 90 ? 1.375 -4.671 13.796 1.00 69.94 90 ASN A C 1
ATOM 739 O O . ASN A 1 90 ? 1.406 -4.436 12.584 1.00 69.94 90 ASN A O 1
ATOM 743 N N . LYS A 1 91 ? 2.126 -5.625 14.366 1.00 70.25 91 LYS A N 1
ATOM 744 C CA . LYS A 1 91 ? 3.168 -6.419 13.688 1.00 70.25 91 LYS A CA 1
ATOM 745 C C . LYS A 1 91 ? 2.635 -7.120 12.437 1.00 70.25 91 LYS A C 1
ATOM 747 O O . LYS A 1 91 ? 3.334 -7.186 11.430 1.00 70.25 91 LYS A O 1
ATOM 752 N N . GLY A 1 92 ? 1.378 -7.572 12.476 1.00 71.69 92 GLY A N 1
ATOM 753 C CA . GLY A 1 92 ? 0.708 -8.181 11.326 1.00 71.69 92 GLY A CA 1
ATOM 754 C C . GLY A 1 92 ? 0.527 -7.204 10.164 1.00 71.69 92 GLY A C 1
ATOM 755 O O . GLY A 1 92 ? 0.837 -7.536 9.026 1.00 71.69 92 GLY A O 1
ATOM 756 N N . LEU A 1 93 ? 0.109 -5.966 10.443 1.00 76.25 93 LEU A N 1
ATOM 757 C CA . LEU A 1 93 ? -0.016 -4.931 9.410 1.00 76.25 93 LEU A CA 1
ATOM 758 C C . LEU A 1 93 ? 1.346 -4.513 8.862 1.00 76.25 93 LEU A C 1
ATOM 760 O O . LEU A 1 93 ? 1.484 -4.278 7.660 1.00 76.25 93 LEU A O 1
ATOM 764 N N . TRP A 1 94 ? 2.362 -4.469 9.720 1.00 79.94 94 TRP A N 1
ATOM 765 C CA . TRP A 1 94 ? 3.737 -4.185 9.317 1.00 79.94 94 TRP A CA 1
ATOM 766 C C . TRP A 1 94 ? 4.272 -5.200 8.304 1.00 79.94 94 TRP A C 1
ATOM 768 O O . TRP A 1 94 ? 4.912 -4.799 7.334 1.00 79.94 94 TRP A O 1
ATOM 778 N N . LEU A 1 95 ? 3.930 -6.481 8.467 1.00 79.50 95 LEU A N 1
ATOM 779 C CA . LEU A 1 95 ? 4.320 -7.543 7.540 1.00 79.50 95 LEU A CA 1
ATOM 780 C C . LEU A 1 95 ? 3.788 -7.314 6.119 1.00 79.50 95 LEU A C 1
ATOM 782 O O . LEU A 1 95 ? 4.490 -7.604 5.160 1.00 79.50 95 LEU A O 1
ATOM 786 N N . SER A 1 96 ? 2.578 -6.768 5.971 1.00 81.62 96 SER A N 1
ATOM 787 C CA . SER A 1 96 ? 2.053 -6.382 4.654 1.00 81.62 96 SER A CA 1
ATOM 788 C C . SER A 1 96 ? 2.596 -5.039 4.163 1.00 81.62 96 SER A C 1
ATOM 790 O O . SER A 1 96 ? 2.823 -4.881 2.973 1.00 81.62 96 SER A O 1
ATOM 792 N N . THR A 1 97 ? 2.844 -4.079 5.058 1.00 82.94 97 THR A N 1
ATOM 793 C CA . THR A 1 97 ? 3.180 -2.698 4.659 1.00 82.94 97 THR A CA 1
ATOM 794 C C . THR A 1 97 ? 4.660 -2.534 4.299 1.00 82.94 97 THR A C 1
ATOM 796 O O . THR A 1 97 ? 5.005 -1.772 3.405 1.00 82.94 97 THR A O 1
ATOM 799 N N . PHE A 1 98 ? 5.566 -3.237 4.982 1.00 86.62 98 PHE A N 1
ATOM 800 C CA . PHE A 1 98 ? 7.002 -3.081 4.743 1.00 86.62 98 PHE A CA 1
ATOM 801 C C . PHE A 1 98 ? 7.447 -3.583 3.357 1.00 86.62 98 PHE A C 1
ATOM 803 O O . PHE A 1 98 ? 8.139 -2.842 2.655 1.00 86.62 98 PHE A O 1
ATOM 810 N N . PRO A 1 99 ? 7.014 -4.770 2.888 1.00 87.94 99 PRO A N 1
ATOM 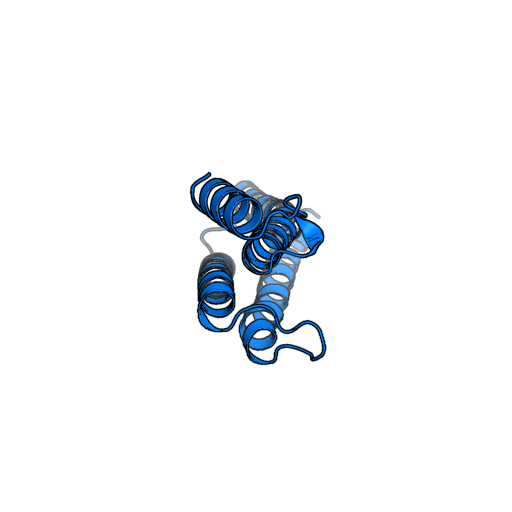811 C CA . PRO A 1 99 ? 7.349 -5.230 1.544 1.00 87.94 99 PRO A CA 1
ATOM 812 C C . PRO A 1 99 ? 6.723 -4.364 0.438 1.00 87.94 99 PRO A C 1
ATOM 814 O O . PRO A 1 99 ? 7.284 -4.282 -0.654 1.00 87.94 99 PRO A O 1
ATOM 817 N N . GLU A 1 100 ? 5.614 -3.660 0.704 1.00 87.62 100 GLU A N 1
ATOM 818 C CA . GLU A 1 100 ? 5.043 -2.696 -0.252 1.00 87.62 100 GLU A CA 1
ATOM 819 C C . GLU A 1 100 ? 6.024 -1.556 -0.546 1.00 87.62 100 GLU A C 1
ATOM 821 O O . GLU A 1 100 ? 6.154 -1.151 -1.701 1.00 87.62 100 GLU A O 1
ATOM 826 N N . TYR A 1 101 ? 6.757 -1.067 0.462 1.00 89.12 101 TYR A N 1
ATOM 827 C CA . TYR A 1 101 ? 7.774 -0.030 0.257 1.00 89.12 101 TYR A CA 1
ATOM 828 C C . TYR A 1 101 ? 8.921 -0.518 -0.620 1.00 89.12 101 TYR A C 1
ATOM 830 O O . TYR A 1 101 ? 9.388 0.225 -1.481 1.00 89.12 101 TYR A O 1
ATOM 838 N N . ILE A 1 102 ? 9.329 -1.780 -0.458 1.00 90.19 102 ILE A N 1
ATOM 839 C CA . ILE A 1 102 ? 10.336 -2.405 -1.323 1.00 90.19 102 ILE A CA 1
ATOM 840 C C . ILE A 1 102 ? 9.820 -2.475 -2.764 1.00 90.19 102 ILE A C 1
ATOM 842 O O . ILE A 1 102 ? 10.569 -2.180 -3.693 1.00 90.19 102 ILE A O 1
ATOM 846 N N . CYS A 1 103 ? 8.535 -2.790 -2.962 1.00 91.44 103 CYS A N 1
ATOM 847 C CA . CYS A 1 103 ? 7.937 -2.823 -4.295 1.00 91.44 103 CYS A CA 1
ATOM 848 C C . CYS A 1 103 ? 7.942 -1.437 -4.959 1.00 91.44 103 CYS A C 1
ATOM 850 O O . CYS A 1 103 ? 8.373 -1.296 -6.101 1.00 91.44 103 CYS A O 1
ATOM 852 N N . ILE A 1 104 ? 7.514 -0.400 -4.232 1.00 91.69 104 ILE A N 1
ATOM 853 C CA . ILE A 1 104 ? 7.507 0.986 -4.724 1.00 91.69 104 ILE A CA 1
ATOM 854 C C . ILE A 1 104 ? 8.930 1.459 -5.044 1.00 91.69 104 ILE A C 1
ATOM 856 O O . ILE A 1 104 ? 9.160 2.046 -6.103 1.00 91.69 104 ILE A O 1
ATOM 860 N N . LEU A 1 105 ? 9.897 1.171 -4.170 1.00 92.69 105 LEU A N 1
ATOM 861 C CA . LEU A 1 105 ? 11.301 1.507 -4.396 1.00 92.69 105 LEU A CA 1
ATOM 862 C C . LEU A 1 105 ? 11.853 0.786 -5.632 1.00 92.69 105 LEU A C 1
ATOM 864 O O . LEU A 1 105 ? 12.467 1.420 -6.485 1.00 92.69 105 LEU A O 1
ATOM 868 N N . GLY A 1 106 ? 11.579 -0.514 -5.769 1.00 89.38 106 GLY A N 1
ATOM 869 C CA . GLY A 1 106 ? 11.985 -1.309 -6.926 1.00 89.38 106 GLY A CA 1
ATOM 870 C C . GLY A 1 106 ? 11.413 -0.766 -8.236 1.00 89.38 106 GLY A C 1
ATOM 871 O O . GLY A 1 106 ? 12.155 -0.576 -9.196 1.00 89.38 106 GLY A O 1
ATOM 872 N N . MET A 1 107 ? 10.119 -0.434 -8.270 1.00 90.19 107 MET A N 1
ATOM 873 C CA . MET A 1 107 ? 9.497 0.201 -9.439 1.00 90.19 107 MET A CA 1
ATOM 874 C C . MET A 1 107 ? 10.125 1.568 -9.742 1.00 90.19 107 MET A C 1
ATOM 876 O O . MET A 1 107 ? 10.407 1.865 -10.900 1.00 90.19 107 MET A O 1
ATOM 880 N N . THR A 1 108 ? 10.409 2.374 -8.716 1.00 91.25 108 THR A N 1
ATOM 881 C CA . THR A 1 108 ? 11.053 3.689 -8.871 1.00 91.25 108 THR A CA 1
ATOM 882 C C . THR A 1 108 ? 12.442 3.565 -9.496 1.00 91.25 108 THR A C 1
ATOM 884 O O . THR A 1 108 ? 12.745 4.277 -10.449 1.00 91.25 108 THR A O 1
ATOM 887 N N . LEU A 1 109 ? 13.261 2.618 -9.029 1.00 89.88 109 LEU A N 1
ATOM 888 C CA . LEU A 1 109 ? 14.602 2.362 -9.566 1.00 89.88 109 LEU A CA 1
ATOM 889 C C . LEU A 1 109 ? 14.589 1.865 -11.017 1.00 89.88 109 LEU A C 1
ATOM 891 O O . LEU A 1 109 ? 15.566 2.062 -11.729 1.00 89.88 109 LEU A O 1
ATOM 895 N N . PHE A 1 110 ? 13.499 1.248 -11.475 1.00 86.00 110 PHE A N 1
ATOM 896 C CA . PHE A 1 110 ? 13.332 0.869 -12.882 1.00 86.00 110 PHE A CA 1
ATOM 897 C C . PHE A 1 110 ? 12.836 2.029 -13.756 1.00 86.00 110 PHE A C 1
ATOM 899 O O . PHE A 1 110 ? 13.216 2.121 -14.925 1.00 86.00 110 PHE A O 1
ATOM 906 N N . VAL A 1 111 ? 12.006 2.920 -13.207 1.00 88.50 111 VAL A N 1
ATOM 907 C CA . VAL A 1 111 ? 11.499 4.103 -13.921 1.00 88.50 111 VAL A CA 1
ATOM 908 C C . VAL A 1 111 ? 12.580 5.166 -14.082 1.00 88.50 111 VAL A C 1
ATOM 910 O O . VAL A 1 111 ? 12.785 5.643 -15.193 1.00 88.50 111 VAL A O 1
ATOM 913 N N . LEU A 1 112 ? 13.282 5.525 -13.002 1.00 86.19 112 LEU A N 1
ATOM 914 C CA . LEU A 1 112 ? 14.161 6.700 -12.952 1.00 86.19 112 LEU A CA 1
ATOM 915 C C . LEU A 1 112 ? 15.252 6.709 -14.044 1.00 86.19 112 LEU A C 1
ATOM 917 O O . LEU A 1 112 ? 15.365 7.712 -14.742 1.00 86.19 112 LEU A O 1
ATOM 921 N N . PRO A 1 113 ? 16.001 5.610 -14.276 1.00 86.69 113 PRO A N 1
ATOM 922 C CA . PRO A 1 113 ? 17.022 5.559 -15.325 1.00 86.69 113 PRO A CA 1
ATOM 923 C C . PRO A 1 113 ? 16.444 5.523 -16.741 1.00 86.69 113 PRO A C 1
ATOM 925 O O . PRO A 1 113 ? 17.197 5.568 -17.701 1.00 86.69 113 PRO A O 1
ATOM 928 N N . SER A 1 114 ? 15.130 5.345 -16.879 1.00 78.88 114 SER A N 1
ATOM 929 C CA . SER A 1 114 ? 14.449 5.289 -18.173 1.00 78.88 114 SER A CA 1
ATOM 930 C C . SER A 1 114 ? 13.853 6.645 -18.577 1.00 78.88 114 SER A C 1
ATOM 932 O O . SER A 1 114 ? 13.323 6.765 -19.677 1.00 78.88 114 SER A O 1
ATOM 934 N N . LEU A 1 115 ? 13.892 7.632 -17.674 1.00 73.31 115 LEU A N 1
ATOM 935 C CA . LEU A 1 115 ? 13.428 9.006 -17.893 1.00 73.31 115 LEU A CA 1
ATOM 936 C C . LEU A 1 115 ? 14.580 10.005 -18.106 1.00 73.31 115 LEU A C 1
ATOM 938 O O . LEU A 1 115 ? 14.313 11.135 -18.512 1.00 73.31 115 LEU A O 1
ATOM 942 N N . LEU A 1 116 ? 15.817 9.603 -17.795 1.00 72.69 116 LEU A N 1
ATOM 943 C CA . LEU A 1 116 ? 17.060 10.333 -18.073 1.00 72.69 116 LEU A CA 1
ATOM 944 C C . LEU A 1 116 ? 17.641 9.871 -19.411 1.00 72.69 116 LEU A C 1
ATOM 946 O O . LEU A 1 116 ? 18.160 10.742 -20.140 1.00 72.69 116 LEU A O 1
#